Protein AF-A0A9D6YGN1-F1 (afdb_monomer_lite)

Foldseek 3Di:
DWADFQCVVVPPDPDTDQDDPPDDPVVVCRTGNPCNVVSNVCVQAPDPVVLLVVVVPPPDPADFPDKDKDWAAWDDWDDDPNDTDTDTFIKMWTADPVRDTPDIDTSDDDDDDDDPPCVPPD

Structure (mmCIF, N/CA/C/O backbone):
data_AF-A0A9D6YGN1-F1
#
_entry.id   AF-A0A9D6YGN1-F1
#
loop_
_atom_site.group_PDB
_atom_site.id
_atom_site.type_symbol
_atom_site.label_atom_id
_atom_site.label_alt_id
_atom_site.label_comp_id
_atom_site.label_asym_id
_atom_site.label_entity_id
_atom_site.label_seq_id
_atom_site.pdbx_PDB_ins_code
_atom_site.Cartn_x
_atom_site.Cartn_y
_atom_site.Cartn_z
_atom_site.occupancy
_atom_site.B_iso_or_equiv
_atom_site.auth_seq_id
_atom_site.auth_comp_id
_atom_site.auth_asym_id
_atom_site.auth_atom_id
_atom_site.pdbx_PDB_model_num
ATOM 1 N N . VAL A 1 1 ? -0.309 -0.979 -8.112 1.00 94.75 1 VAL A N 1
ATOM 2 C CA . VAL A 1 1 ? 0.878 -0.751 -7.251 1.00 94.75 1 VAL A CA 1
ATOM 3 C C . VAL A 1 1 ? 1.841 -1.929 -7.312 1.00 94.75 1 VAL A C 1
ATOM 5 O O . VAL A 1 1 ? 3.024 -1.704 -7.503 1.00 94.75 1 VAL A O 1
ATOM 8 N N . ALA A 1 2 ? 1.363 -3.171 -7.196 1.00 96.69 2 ALA A N 1
ATOM 9 C CA . ALA A 1 2 ? 2.206 -4.349 -7.368 1.00 96.69 2 ALA A CA 1
ATOM 10 C C . ALA A 1 2 ? 2.404 -4.694 -8.857 1.00 96.69 2 ALA A C 1
ATOM 12 O O . ALA A 1 2 ? 1.519 -4.419 -9.669 1.00 96.69 2 ALA A O 1
ATOM 13 N N . LEU A 1 3 ? 3.551 -5.283 -9.198 1.00 97.62 3 LEU A N 1
ATOM 14 C CA . LEU A 1 3 ? 3.942 -5.683 -10.553 1.00 97.62 3 LEU A CA 1
ATOM 15 C C . LEU A 1 3 ? 4.489 -7.124 -10.568 1.00 97.62 3 LEU A C 1
ATOM 17 O O . LEU A 1 3 ? 5.066 -7.560 -9.566 1.00 97.62 3 LEU A O 1
ATOM 21 N N . PRO A 1 4 ? 4.322 -7.857 -11.684 1.00 97.50 4 PRO A N 1
ATOM 22 C CA . PRO A 1 4 ? 4.897 -9.186 -11.858 1.00 97.50 4 PRO A CA 1
ATOM 23 C C . PRO A 1 4 ? 6.416 -9.114 -12.035 1.00 97.50 4 PRO A C 1
ATOM 25 O O . PRO A 1 4 ? 6.943 -8.144 -12.582 1.00 97.50 4 PRO A O 1
ATOM 28 N N . LEU A 1 5 ? 7.118 -10.166 -11.618 1.00 96.25 5 LEU A N 1
ATOM 29 C CA . LEU A 1 5 ? 8.556 -10.292 -11.842 1.00 96.25 5 LEU A CA 1
ATOM 30 C C . LEU A 1 5 ? 8.843 -10.873 -13.237 1.00 96.25 5 LEU A C 1
ATOM 32 O O . LEU A 1 5 ? 8.285 -11.902 -13.604 1.00 96.25 5 LEU A O 1
ATOM 36 N N . TYR A 1 6 ? 9.730 -10.219 -13.987 1.00 96.56 6 TYR A N 1
ATOM 37 C CA . TYR A 1 6 ? 10.171 -10.571 -15.341 1.00 96.56 6 TYR A CA 1
ATOM 38 C C . TYR A 1 6 ? 9.027 -10.895 -16.328 1.00 96.56 6 TYR A C 1
ATOM 40 O O . TYR A 1 6 ? 9.018 -11.974 -16.929 1.00 96.56 6 TYR A O 1
ATOM 48 N N . PRO A 1 7 ? 8.066 -9.971 -16.550 1.00 95.25 7 PRO A N 1
ATOM 49 C CA . PRO A 1 7 ? 6.929 -10.206 -17.448 1.00 95.25 7 PRO A CA 1
ATOM 50 C C . PRO A 1 7 ? 7.332 -10.556 -18.891 1.00 95.25 7 PRO A C 1
ATOM 52 O O . PRO A 1 7 ? 6.593 -11.255 -19.582 1.00 95.25 7 PRO A O 1
ATOM 55 N N . GLN A 1 8 ? 8.514 -10.128 -19.340 1.00 95.75 8 GLN A N 1
ATOM 56 C CA . GLN A 1 8 ? 9.065 -10.428 -20.665 1.00 95.75 8 GLN A CA 1
ATOM 57 C C . GLN A 1 8 ? 9.273 -11.925 -20.943 1.00 95.75 8 GLN A C 1
ATOM 59 O O . GLN A 1 8 ? 9.431 -12.303 -22.099 1.00 95.75 8 GLN A O 1
ATOM 64 N N . LEU A 1 9 ? 9.274 -12.777 -19.911 1.00 96.44 9 LEU A N 1
ATOM 65 C CA . LEU A 1 9 ? 9.402 -14.227 -20.075 1.00 96.44 9 LEU A CA 1
ATOM 66 C C . LEU A 1 9 ? 8.110 -14.897 -20.570 1.00 96.44 9 LEU A C 1
ATOM 68 O O . LEU A 1 9 ? 8.131 -16.083 -20.882 1.00 96.44 9 LEU A O 1
ATOM 72 N N . GLY A 1 10 ? 6.981 -14.179 -20.624 1.00 95.69 10 GLY A N 1
ATOM 73 C CA . GLY A 1 10 ? 5.723 -14.704 -21.169 1.00 95.69 10 GLY A CA 1
ATOM 74 C C . GLY A 1 10 ? 5.055 -15.798 -20.326 1.00 95.69 10 GLY A C 1
ATOM 75 O O . GLY A 1 10 ? 4.119 -16.438 -20.792 1.00 95.69 10 GLY A O 1
ATOM 76 N N . THR A 1 11 ? 5.499 -16.011 -19.084 1.00 95.81 11 THR A N 1
ATOM 77 C CA . THR A 1 11 ? 5.009 -17.079 -18.191 1.00 95.81 11 THR A CA 1
ATOM 78 C C . THR A 1 11 ? 3.743 -16.723 -17.411 1.00 95.81 11 THR A C 1
ATOM 80 O O . THR A 1 11 ? 3.226 -17.576 -16.696 1.00 95.81 11 THR A O 1
ATOM 83 N N . ALA A 1 12 ? 3.259 -15.479 -17.521 1.00 93.50 12 ALA A N 1
ATOM 84 C CA . ALA A 1 12 ? 2.113 -14.956 -16.770 1.00 93.50 12 ALA A CA 1
ATOM 85 C C . ALA A 1 12 ? 2.188 -15.282 -15.256 1.00 93.50 12 ALA A C 1
ATOM 87 O O . ALA A 1 12 ? 1.362 -16.033 -14.735 1.00 93.50 12 ALA A O 1
ATOM 88 N N . PRO A 1 13 ? 3.197 -14.759 -14.530 1.00 93.12 13 PRO A N 1
ATOM 89 C CA . PRO A 1 13 ? 3.414 -15.114 -13.131 1.00 93.12 13 PRO A CA 1
ATOM 90 C C . PRO A 1 13 ? 2.256 -14.656 -12.234 1.00 93.12 13 PRO A C 1
ATOM 92 O O . PRO A 1 13 ? 1.761 -13.539 -12.352 1.00 93.12 13 PRO A O 1
ATOM 95 N N . ASN A 1 14 ? 1.900 -15.500 -11.261 1.00 94.94 14 ASN A N 1
ATOM 96 C CA . ASN A 1 14 ? 0.841 -15.222 -10.280 1.00 94.94 14 ASN A CA 1
ATOM 97 C C . ASN A 1 14 ? 1.337 -14.453 -9.038 1.00 94.94 14 ASN A C 1
ATOM 99 O O . ASN A 1 14 ? 0.541 -14.066 -8.184 1.00 94.94 14 ASN A O 1
ATOM 103 N N . GLY A 1 15 ? 2.653 -14.264 -8.906 1.00 94.50 15 GLY A N 1
ATOM 104 C CA . GLY A 1 15 ? 3.278 -13.515 -7.817 1.00 94.50 15 GLY A CA 1
ATOM 105 C C . GLY A 1 15 ? 3.545 -12.065 -8.214 1.00 94.50 15 GLY A C 1
ATOM 106 O O . GLY A 1 15 ? 4.137 -11.805 -9.262 1.00 94.50 15 GLY A O 1
ATOM 107 N N . TYR A 1 16 ? 3.150 -11.130 -7.350 1.00 96.81 16 TYR A N 1
ATOM 108 C CA . TYR A 1 16 ? 3.306 -9.694 -7.572 1.00 96.81 16 TYR A CA 1
ATOM 109 C C . TYR A 1 16 ? 4.033 -9.040 -6.400 1.00 96.81 16 TYR A C 1
ATOM 111 O O . TYR A 1 16 ? 3.818 -9.393 -5.241 1.00 96.81 16 TYR A O 1
ATOM 119 N N . TYR A 1 17 ? 4.860 -8.044 -6.706 1.00 96.12 17 TYR A N 1
ATOM 120 C CA . TYR A 1 17 ? 5.671 -7.328 -5.726 1.00 96.12 17 TYR A CA 1
ATOM 121 C C . TYR A 1 17 ? 5.429 -5.829 -5.830 1.00 96.12 17 TYR A C 1
ATOM 123 O O . TYR A 1 17 ? 5.262 -5.296 -6.925 1.00 96.12 17 TYR A O 1
ATOM 131 N N . ILE A 1 18 ? 5.445 -5.134 -4.694 1.00 96.75 18 ILE A N 1
ATOM 132 C CA . ILE A 1 18 ? 5.525 -3.671 -4.674 1.00 96.75 18 ILE A CA 1
ATOM 133 C C . ILE A 1 18 ? 7.005 -3.295 -4.860 1.00 96.75 18 ILE A C 1
ATOM 135 O O . ILE A 1 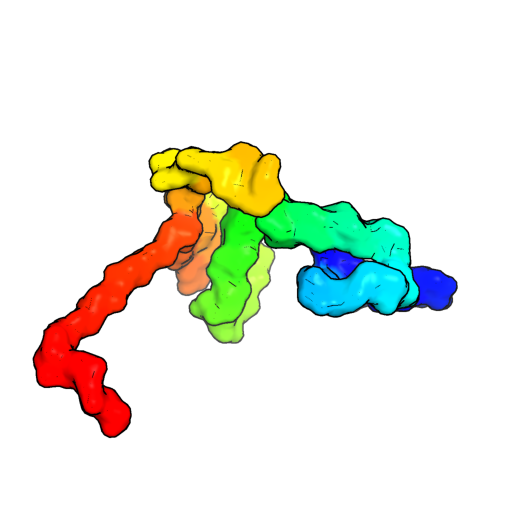18 ? 7.818 -3.672 -4.011 1.00 96.75 18 ILE A O 1
ATOM 139 N N . PRO A 1 19 ? 7.387 -2.587 -5.942 1.00 97.06 19 PRO A N 1
ATOM 140 C CA . PRO A 1 19 ? 8.788 -2.265 -6.192 1.00 97.06 19 PRO A CA 1
ATOM 141 C C . PRO A 1 19 ? 9.388 -1.379 -5.083 1.00 97.06 19 PRO A C 1
ATOM 143 O O . PRO A 1 19 ? 8.734 -0.441 -4.619 1.00 97.06 19 PRO A O 1
ATOM 146 N N . PRO A 1 20 ? 10.643 -1.614 -4.663 1.00 95.44 20 PRO A N 1
ATOM 147 C CA . PRO A 1 20 ? 11.294 -0.802 -3.640 1.00 95.44 20 PRO A CA 1
ATOM 148 C C . PRO A 1 20 ? 11.684 0.578 -4.187 1.00 95.44 20 PRO A C 1
ATOM 150 O O . PRO A 1 20 ? 12.499 0.702 -5.101 1.00 95.44 20 PRO A O 1
ATOM 153 N N . ARG A 1 21 ? 11.151 1.645 -3.583 1.00 94.19 21 ARG A N 1
ATOM 154 C CA . ARG A 1 21 ? 11.322 3.024 -4.083 1.00 94.19 21 ARG A CA 1
ATOM 155 C C . ARG A 1 21 ? 12.765 3.542 -4.115 1.00 94.19 21 ARG A C 1
ATOM 157 O O . ARG A 1 21 ? 13.041 4.454 -4.889 1.00 94.19 21 ARG A O 1
ATOM 164 N N . TRP A 1 22 ? 13.673 2.970 -3.326 1.00 94.56 22 TRP A N 1
ATOM 165 C CA . TRP A 1 22 ? 15.085 3.378 -3.193 1.00 94.56 22 TRP A CA 1
ATOM 166 C C . TRP A 1 22 ? 16.045 2.693 -4.175 1.00 94.56 22 TRP A C 1
ATOM 168 O O . TRP A 1 22 ? 17.220 3.040 -4.220 1.00 94.56 22 TRP A O 1
ATOM 178 N N . VAL A 1 23 ? 15.574 1.729 -4.966 1.00 97.00 23 VAL A N 1
ATOM 179 C CA . VAL A 1 23 ? 16.417 1.015 -5.936 1.00 97.00 23 VAL A CA 1
ATOM 180 C C . VAL A 1 23 ? 16.496 1.797 -7.261 1.00 97.00 23 VAL A C 1
ATOM 182 O O . VAL A 1 23 ? 15.493 2.405 -7.662 1.00 97.00 23 VAL A O 1
ATOM 185 N N . PRO A 1 24 ? 17.650 1.790 -7.969 1.00 97.50 24 PRO A N 1
ATOM 186 C CA . PRO A 1 24 ? 17.802 2.479 -9.249 1.00 97.50 24 PRO A CA 1
ATOM 187 C C . PRO A 1 24 ? 16.707 2.123 -10.262 1.00 97.50 24 PRO A C 1
ATOM 189 O O . PRO A 1 24 ? 16.413 0.950 -10.504 1.00 97.50 24 PRO A O 1
ATOM 192 N N . ARG A 1 25 ? 16.119 3.146 -10.897 1.00 96.94 25 ARG A N 1
ATOM 193 C CA . ARG A 1 25 ? 15.005 2.974 -11.849 1.00 96.94 25 ARG A CA 1
ATOM 194 C C . ARG A 1 25 ? 15.335 2.073 -13.045 1.00 96.94 25 ARG A C 1
ATOM 196 O O . ARG A 1 25 ? 14.481 1.250 -13.365 1.00 96.94 25 ARG A O 1
ATOM 203 N N . PRO A 1 26 ? 16.526 2.147 -13.677 1.00 97.75 26 PRO A N 1
ATOM 204 C CA . PRO A 1 26 ? 16.862 1.243 -14.780 1.00 97.75 26 PRO A CA 1
ATOM 205 C C . PRO A 1 26 ? 16.788 -0.234 -14.378 1.00 97.75 26 PRO A C 1
ATOM 207 O O . PRO A 1 26 ? 16.198 -1.038 -15.095 1.00 97.75 26 PRO A O 1
ATOM 210 N N . TYR A 1 27 ? 17.295 -0.568 -13.188 1.00 97.88 27 TYR A N 1
ATOM 211 C CA . TYR A 1 27 ? 17.261 -1.932 -12.667 1.00 97.88 27 TYR A CA 1
ATOM 212 C C . TYR A 1 27 ? 15.829 -2.401 -12.378 1.00 97.88 27 TYR A C 1
ATOM 214 O O . TYR A 1 27 ? 15.434 -3.495 -12.773 1.00 97.88 27 TYR A O 1
ATOM 222 N N . LEU A 1 28 ? 15.003 -1.550 -11.762 1.00 98.00 28 LEU A N 1
ATOM 223 C CA . LEU A 1 28 ? 13.600 -1.892 -11.526 1.00 98.00 28 LEU A CA 1
ATOM 224 C C . LEU A 1 28 ? 12.829 -2.111 -12.832 1.00 98.00 28 LEU A C 1
ATOM 226 O O . LEU A 1 28 ? 12.050 -3.057 -12.910 1.00 98.00 28 LEU A O 1
ATOM 230 N N . ARG A 1 29 ? 13.049 -1.286 -13.865 1.00 97.62 29 ARG A N 1
ATOM 231 C CA . ARG A 1 29 ? 12.397 -1.467 -15.175 1.00 97.62 29 ARG A CA 1
ATOM 232 C C . ARG A 1 29 ? 12.824 -2.764 -15.858 1.00 97.62 29 ARG A C 1
ATOM 234 O O . ARG A 1 29 ? 11.992 -3.407 -16.486 1.00 97.62 29 ARG A O 1
ATOM 241 N N . GLN A 1 30 ? 14.077 -3.187 -15.690 1.00 97.25 30 GLN A N 1
ATOM 242 C CA . GLN A 1 30 ? 14.533 -4.499 -16.156 1.00 97.25 30 GLN A CA 1
ATOM 243 C C . GLN A 1 30 ? 13.785 -5.650 -15.457 1.00 97.25 30 GLN A C 1
ATOM 245 O O . GLN A 1 30 ? 13.447 -6.647 -16.097 1.00 97.25 30 GLN A O 1
ATOM 250 N N . MET A 1 31 ? 13.524 -5.520 -14.152 1.00 97.69 31 MET A N 1
ATOM 251 C CA . MET A 1 31 ? 12.851 -6.553 -13.357 1.00 97.69 31 MET A CA 1
ATOM 252 C C . MET A 1 31 ? 11.334 -6.596 -13.550 1.00 97.69 31 MET A C 1
ATOM 254 O O . MET A 1 31 ? 10.769 -7.677 -13.647 1.00 97.69 31 MET A O 1
ATOM 258 N N . PHE A 1 32 ? 10.668 -5.443 -13.566 1.00 97.88 32 PHE A N 1
ATOM 259 C CA . PHE A 1 32 ? 9.205 -5.341 -13.477 1.00 97.88 32 PHE A CA 1
ATOM 260 C C . PHE A 1 32 ? 8.564 -4.720 -14.727 1.00 97.88 32 PHE A C 1
ATOM 262 O O . PHE A 1 32 ? 7.343 -4.586 -14.805 1.00 97.88 32 PHE A O 1
ATOM 269 N N . GLY A 1 33 ? 9.374 -4.332 -15.713 1.00 96.31 33 GLY A N 1
ATOM 270 C CA . GLY A 1 33 ? 8.916 -3.719 -16.953 1.00 96.31 33 GLY A CA 1
ATOM 271 C C . GLY A 1 33 ? 8.645 -2.210 -16.849 1.00 96.31 33 GLY A C 1
ATOM 272 O O . GLY A 1 33 ? 8.982 -1.555 -15.858 1.00 96.31 33 GLY A O 1
ATOM 273 N N . PRO A 1 34 ? 8.028 -1.621 -17.888 1.00 96.25 34 PRO A N 1
ATOM 274 C CA . PRO A 1 34 ? 7.844 -0.171 -17.997 1.00 96.25 34 PRO A CA 1
ATOM 275 C C . PRO A 1 34 ? 6.859 0.420 -16.973 1.00 96.25 34 PRO A C 1
ATOM 277 O O . PRO A 1 34 ? 6.891 1.619 -16.722 1.00 96.25 34 PRO A O 1
ATOM 280 N N . GLY A 1 35 ? 6.015 -0.400 -16.332 1.00 96.62 35 GLY A N 1
ATOM 281 C CA . GLY A 1 35 ? 5.020 0.056 -15.349 1.00 96.62 35 GLY A CA 1
ATOM 282 C C . GLY A 1 35 ? 5.587 0.523 -13.999 1.00 96.62 35 GLY A C 1
ATOM 283 O O . GLY A 1 35 ? 4.828 0.976 -13.143 1.00 96.62 35 GLY A O 1
ATOM 284 N N . VAL A 1 36 ? 6.902 0.414 -13.782 1.00 97.88 36 VAL A N 1
ATOM 285 C CA . VAL A 1 36 ? 7.572 0.727 -12.506 1.00 97.88 36 VAL A CA 1
ATOM 286 C C . VAL A 1 36 ? 7.324 2.148 -12.032 1.00 97.88 36 VAL A C 1
ATOM 288 O O . VAL A 1 36 ? 7.016 2.344 -10.860 1.00 97.88 36 VAL A O 1
ATOM 291 N N . ASP A 1 37 ? 7.462 3.138 -12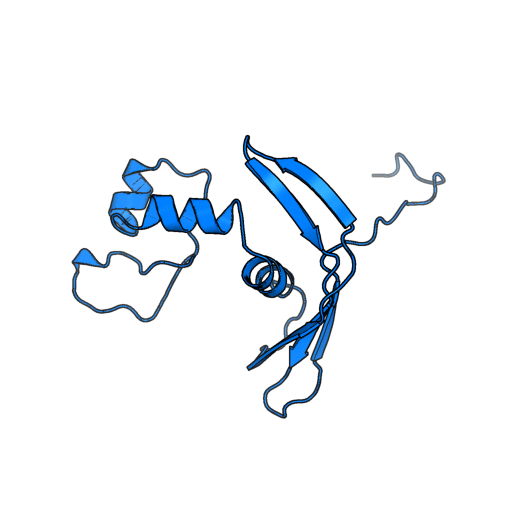.912 1.00 96.19 37 ASP A N 1
ATOM 292 C CA . ASP A 1 37 ? 7.354 4.540 -12.505 1.00 96.19 37 ASP A CA 1
ATOM 293 C C . ASP A 1 37 ? 5.942 4.850 -11.992 1.00 96.19 37 ASP A C 1
ATOM 295 O O . ASP A 1 37 ? 5.787 5.426 -10.917 1.00 96.19 37 ASP A O 1
ATOM 299 N N . GLN A 1 38 ? 4.915 4.343 -12.683 1.00 96.88 38 GLN A N 1
ATOM 300 C CA . GLN A 1 38 ? 3.522 4.463 -12.253 1.00 96.88 38 GLN A CA 1
ATOM 301 C C . GLN A 1 38 ? 3.246 3.691 -10.952 1.00 96.88 38 GLN A C 1
ATOM 303 O O . GLN A 1 38 ? 2.517 4.162 -10.077 1.00 96.88 38 GLN A O 1
ATOM 308 N N . ALA A 1 39 ? 3.806 2.487 -10.809 1.00 97.69 39 ALA A N 1
ATOM 309 C CA . ALA A 1 39 ? 3.654 1.684 -9.599 1.00 97.69 39 ALA A CA 1
ATOM 310 C C . ALA A 1 39 ? 4.224 2.400 -8.368 1.00 97.69 39 ALA A C 1
ATOM 312 O O . ALA A 1 39 ? 3.572 2.441 -7.324 1.00 97.69 39 ALA A O 1
ATOM 313 N N . LEU A 1 40 ? 5.406 2.994 -8.515 1.00 96.31 40 LEU A N 1
ATOM 314 C CA . LEU A 1 40 ? 6.072 3.756 -7.468 1.00 96.31 40 LEU A CA 1
ATOM 315 C C . LEU A 1 40 ? 5.349 5.059 -7.156 1.00 96.31 40 LEU A C 1
ATOM 317 O O . LEU A 1 40 ? 5.169 5.373 -5.987 1.00 96.31 40 LEU A O 1
ATOM 321 N N . GLU A 1 41 ? 4.872 5.773 -8.172 1.00 94.25 41 GLU A N 1
ATOM 322 C CA . GLU A 1 41 ? 4.075 6.982 -7.985 1.00 94.25 41 GLU A CA 1
ATOM 323 C C . GLU A 1 41 ? 2.829 6.713 -7.130 1.00 94.25 41 GLU A C 1
ATOM 325 O O . GLU A 1 41 ? 2.578 7.442 -6.167 1.00 94.25 41 GLU A O 1
ATOM 330 N N . ARG A 1 42 ? 2.085 5.641 -7.444 1.00 95.12 42 ARG A N 1
ATOM 331 C CA . ARG A 1 42 ? 0.902 5.219 -6.677 1.00 95.12 42 ARG A CA 1
ATOM 332 C C . ARG A 1 42 ? 1.252 4.737 -5.274 1.00 95.12 42 ARG A C 1
ATOM 334 O O . ARG A 1 42 ? 0.474 4.946 -4.357 1.00 95.12 42 ARG A O 1
ATOM 341 N N . TYR A 1 43 ? 2.397 4.079 -5.097 1.00 94.44 43 TYR A N 1
ATOM 342 C CA . TYR A 1 43 ? 2.858 3.680 -3.766 1.00 94.44 43 TYR A CA 1
ATOM 343 C C . TYR A 1 43 ? 3.253 4.890 -2.911 1.00 94.44 43 TYR A C 1
ATOM 345 O O . TYR A 1 43 ? 3.003 4.925 -1.710 1.00 94.44 43 TYR A O 1
ATOM 353 N N . GLU A 1 44 ? 3.888 5.888 -3.524 1.00 92.25 44 GLU A N 1
ATOM 354 C CA . GLU A 1 44 ? 4.355 7.090 -2.843 1.00 92.25 44 GLU A CA 1
ATOM 355 C C . GLU A 1 44 ? 3.233 8.083 -2.542 1.00 92.25 44 GLU A C 1
ATOM 357 O O . GLU A 1 44 ? 3.347 8.830 -1.571 1.00 92.25 44 GLU A O 1
ATOM 362 N N . ASN A 1 45 ? 2.181 8.086 -3.359 1.00 92.50 45 ASN A N 1
ATOM 363 C CA . ASN A 1 45 ? 1.016 8.953 -3.235 1.00 92.50 45 ASN A CA 1
ATOM 364 C C . ASN A 1 45 ? -0.251 8.101 -3.393 1.00 92.50 45 ASN A C 1
ATOM 366 O O . ASN A 1 45 ? -0.913 8.177 -4.433 1.00 92.50 45 ASN A O 1
ATOM 370 N N . PRO A 1 46 ? -0.550 7.233 -2.413 1.00 94.12 46 PRO A N 1
ATOM 371 C CA . PRO A 1 46 ? -1.715 6.375 -2.498 1.00 94.12 46 PRO A CA 1
ATOM 372 C C . PRO A 1 46 ? -2.993 7.209 -2.453 1.00 94.12 46 PRO A C 1
ATOM 374 O O . PRO A 1 46 ? -3.070 8.217 -1.747 1.00 94.12 46 PRO A O 1
ATOM 377 N N . ASP A 1 47 ? -4.004 6.767 -3.197 1.00 93.88 47 ASP A N 1
ATOM 378 C CA . ASP A 1 47 ? -5.361 7.250 -2.984 1.00 93.88 47 ASP A CA 1
ATOM 379 C C . ASP A 1 47 ? -5.902 6.758 -1.629 1.00 93.88 47 ASP A C 1
ATOM 381 O O . ASP A 1 47 ? -5.251 6.010 -0.890 1.00 93.88 47 ASP A O 1
ATOM 385 N N . ARG A 1 48 ? -7.106 7.218 -1.289 1.00 94.12 48 ARG A N 1
ATOM 386 C CA . ARG A 1 48 ? -7.742 6.954 0.003 1.00 94.12 48 ARG A CA 1
ATOM 387 C C . ARG A 1 48 ? -7.887 5.454 0.287 1.00 94.12 48 ARG A C 1
ATOM 389 O O . ARG A 1 48 ? -7.585 5.007 1.391 1.00 94.12 48 ARG A O 1
ATOM 396 N N . GLU A 1 49 ? -8.290 4.671 -0.713 1.00 94.75 49 GLU A N 1
ATOM 397 C CA . GLU A 1 49 ? -8.483 3.228 -0.553 1.00 94.75 49 GLU A CA 1
ATOM 398 C C . GLU A 1 49 ? -7.149 2.479 -0.472 1.00 94.75 49 GLU A C 1
ATOM 400 O O . GLU A 1 49 ? -6.961 1.649 0.419 1.00 94.75 49 GLU A O 1
ATOM 405 N N . LEU A 1 50 ? -6.187 2.788 -1.347 1.00 95.75 50 LEU A N 1
ATOM 406 C CA . LEU A 1 50 ? -4.870 2.160 -1.308 1.00 95.75 50 LEU A CA 1
ATOM 407 C C . LEU A 1 50 ? -4.176 2.437 0.029 1.00 95.75 5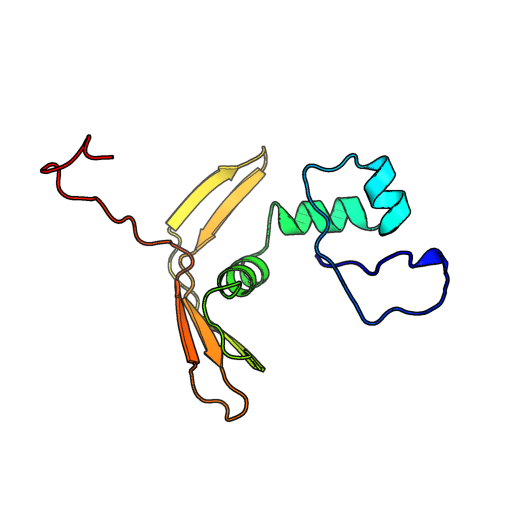0 LEU A C 1
ATOM 409 O O . LEU A 1 50 ? -3.591 1.523 0.611 1.00 95.75 50 LEU A O 1
ATOM 413 N N . LEU A 1 51 ? -4.266 3.667 0.542 1.00 94.94 51 LEU A N 1
ATOM 414 C CA . LEU A 1 51 ? -3.717 4.013 1.848 1.00 94.94 51 LEU A CA 1
ATOM 415 C C . LEU A 1 51 ? -4.360 3.179 2.960 1.00 94.94 51 LEU A C 1
ATOM 417 O O . LEU A 1 51 ? -3.640 2.663 3.812 1.00 94.94 51 LEU A O 1
ATOM 421 N N . ALA A 1 52 ? -5.683 3.008 2.927 1.00 93.94 52 ALA A N 1
ATOM 422 C CA . ALA A 1 52 ? -6.414 2.174 3.872 1.00 93.94 52 ALA A CA 1
ATOM 423 C C . ALA A 1 52 ? -5.963 0.702 3.821 1.00 93.94 52 ALA A C 1
ATOM 425 O O . ALA A 1 52 ? -5.661 0.108 4.856 1.00 93.94 52 ALA A O 1
ATOM 426 N N . VAL A 1 53 ? -5.833 0.111 2.629 1.00 94.19 53 VAL A N 1
ATOM 427 C CA . VAL A 1 53 ? -5.360 -1.278 2.480 1.00 94.19 53 VAL A CA 1
ATOM 428 C C . VAL A 1 53 ? -3.936 -1.445 3.018 1.00 94.19 53 VAL A C 1
ATOM 430 O O . VAL A 1 53 ? -3.643 -2.442 3.681 1.00 94.19 53 VAL A O 1
ATOM 433 N N . LEU A 1 54 ? -3.054 -0.464 2.796 1.00 95.00 54 LEU A N 1
ATOM 434 C CA . LEU A 1 54 ? -1.688 -0.490 3.328 1.00 95.00 54 LEU A CA 1
ATOM 435 C C . LEU A 1 54 ? -1.654 -0.511 4.866 1.00 95.00 54 LEU A C 1
ATOM 437 O O . LEU A 1 54 ? -0.756 -1.137 5.426 1.00 95.00 54 LEU A O 1
ATOM 441 N N . GLN A 1 55 ? -2.647 0.070 5.555 1.00 94.88 55 GLN A N 1
ATOM 442 C CA . GLN A 1 55 ? -2.739 0.007 7.024 1.00 94.88 55 GLN A CA 1
ATOM 443 C C . GLN A 1 55 ? -2.938 -1.414 7.562 1.00 94.88 55 GLN A C 1
ATOM 445 O O . GLN A 1 55 ? -2.673 -1.662 8.736 1.00 94.88 55 GLN A O 1
ATOM 450 N N . LEU A 1 56 ? -3.395 -2.362 6.735 1.00 95.25 56 LEU A N 1
ATOM 451 C CA . LEU A 1 56 ? -3.593 -3.756 7.143 1.00 95.25 56 LEU A CA 1
ATOM 452 C C . LEU A 1 56 ? -2.275 -4.535 7.232 1.00 95.25 56 LEU A C 1
ATOM 454 O O . LEU A 1 56 ? -2.214 -5.586 7.880 1.00 95.25 56 LEU A O 1
ATOM 458 N N . PHE A 1 57 ? -1.215 -4.050 6.580 1.00 92.81 57 PHE A N 1
ATOM 459 C CA . PHE A 1 57 ? 0.050 -4.767 6.490 1.00 92.81 57 PHE A CA 1
ATOM 460 C C . PHE A 1 57 ? 0.661 -4.949 7.882 1.00 92.81 57 PHE A C 1
ATOM 462 O O . PHE A 1 57 ? 0.820 -4.002 8.645 1.00 92.81 57 PHE A O 1
ATOM 469 N N . ARG A 1 58 ? 1.020 -6.197 8.211 1.00 90.38 58 ARG A N 1
ATOM 470 C CA . ARG A 1 58 ? 1.622 -6.600 9.498 1.00 90.38 58 ARG A CA 1
ATOM 471 C C . ARG A 1 58 ? 0.808 -6.265 10.763 1.00 90.38 58 ARG A C 1
ATOM 473 O O . ARG A 1 58 ? 1.341 -6.417 11.857 1.00 90.38 58 ARG A O 1
ATOM 480 N N . LYS A 1 59 ? -0.474 -5.892 10.663 1.00 92.62 5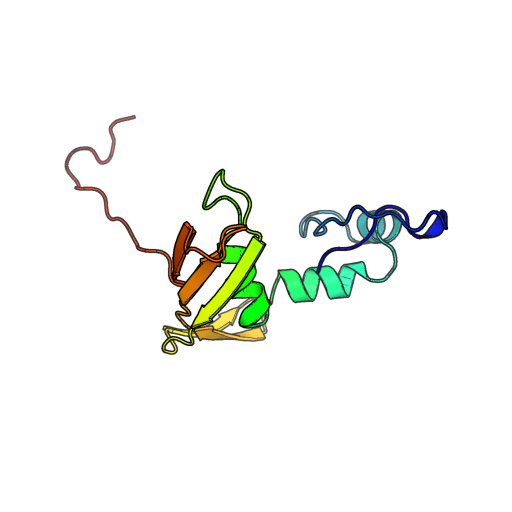9 LYS A N 1
ATOM 481 C CA . LYS A 1 59 ? -1.328 -5.665 11.848 1.00 92.62 59 LYS A CA 1
ATOM 482 C C . LYS A 1 59 ? -1.758 -6.950 12.556 1.00 92.62 59 LYS A C 1
ATOM 484 O O . LYS A 1 59 ? -2.033 -6.923 13.750 1.00 92.62 59 LYS A O 1
ATOM 489 N N . SER A 1 60 ? -1.832 -8.069 11.839 1.00 93.88 60 SER A N 1
ATOM 490 C CA . SER A 1 60 ? -2.239 -9.365 12.386 1.00 93.88 60 SER A CA 1
ATOM 491 C C . SER A 1 60 ? -1.442 -10.503 11.752 1.00 93.88 60 SER A C 1
ATOM 493 O O . SER A 1 60 ? -0.951 -10.382 10.631 1.00 93.88 60 SER A O 1
ATOM 495 N N . ASN A 1 61 ? -1.336 -11.622 12.467 1.00 94.94 61 ASN A N 1
ATOM 496 C CA . ASN A 1 61 ? -0.828 -12.898 11.960 1.00 94.94 61 ASN A CA 1
ATOM 497 C C . ASN A 1 61 ? -1.931 -13.771 11.324 1.00 94.94 61 ASN A C 1
ATOM 499 O O . ASN A 1 61 ? -1.644 -14.862 10.835 1.00 94.94 61 ASN A O 1
ATOM 503 N N . ARG A 1 62 ? -3.193 -13.320 11.346 1.00 95.44 62 ARG A N 1
ATOM 504 C CA . ARG A 1 62 ? -4.332 -14.007 10.722 1.00 95.44 62 ARG A CA 1
ATOM 505 C C . ARG A 1 62 ? -4.480 -13.574 9.263 1.00 95.44 62 ARG A C 1
ATOM 507 O O . ARG A 1 62 ? -4.220 -12.424 8.920 1.00 95.44 62 ARG A O 1
ATOM 514 N N . ILE A 1 63 ? -4.951 -14.489 8.416 1.00 95.31 63 ILE A N 1
ATOM 515 C CA . ILE A 1 63 ? -5.253 -14.188 7.011 1.00 95.31 63 ILE A CA 1
ATOM 516 C C . ILE A 1 63 ? -6.495 -13.292 6.940 1.00 95.31 63 ILE A C 1
ATOM 518 O O . ILE A 1 63 ? -7.555 -13.656 7.454 1.00 95.31 63 ILE A O 1
ATOM 522 N N . VAL A 1 64 ? -6.358 -12.147 6.272 1.00 96.81 64 VAL A N 1
ATOM 523 C CA . VAL A 1 64 ? -7.457 -11.231 5.944 1.00 96.81 64 VAL A CA 1
ATOM 524 C C . VAL A 1 64 ? -8.085 -11.674 4.620 1.00 96.81 64 VAL A C 1
ATOM 526 O O . VAL A 1 64 ? -7.386 -11.776 3.616 1.00 96.81 64 VAL A O 1
ATOM 529 N N . PHE A 1 65 ? -9.390 -11.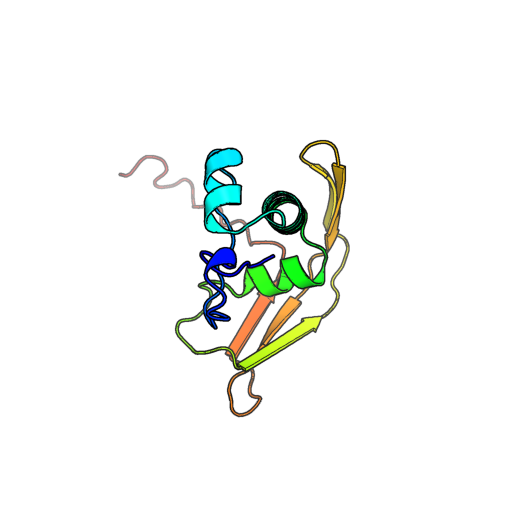951 4.618 1.00 97.19 65 PHE A N 1
ATOM 530 C CA . PHE A 1 65 ? -10.150 -12.380 3.432 1.00 97.19 65 PHE A CA 1
ATOM 531 C C . PHE A 1 65 ? -10.928 -11.238 2.773 1.00 97.19 65 PHE A C 1
ATOM 533 O O . PHE A 1 65 ? -11.338 -11.356 1.623 1.00 97.19 65 PHE A O 1
ATOM 540 N N . GLY A 1 66 ? -11.121 -10.130 3.486 1.00 96.81 66 GLY A N 1
ATOM 541 C CA . GLY A 1 66 ? -11.770 -8.936 2.966 1.00 96.81 66 GLY A CA 1
ATOM 542 C C . GLY A 1 66 ? -11.532 -7.741 3.876 1.00 96.81 66 GLY A C 1
ATOM 543 O O . GLY A 1 66 ? -11.079 -7.893 5.013 1.00 96.81 66 GLY A O 1
ATOM 544 N N . TYR A 1 67 ? -11.846 -6.552 3.379 1.00 97.81 67 TYR A N 1
ATOM 545 C CA . TYR A 1 67 ? -11.764 -5.321 4.150 1.00 97.81 67 TYR A CA 1
ATOM 546 C C . TYR A 1 67 ? -12.941 -4.399 3.833 1.00 97.81 67 TYR A C 1
ATOM 548 O O . TYR A 1 67 ? -13.580 -4.519 2.789 1.00 97.81 67 TYR A O 1
ATOM 556 N N . LYS A 1 68 ? -13.219 -3.470 4.744 1.00 98.06 68 LYS A N 1
ATOM 557 C CA . LYS A 1 68 ? -14.132 -2.347 4.531 1.00 98.06 68 LYS A CA 1
ATOM 558 C C . LYS A 1 68 ? -13.461 -1.068 4.995 1.00 98.06 68 LYS A C 1
ATOM 560 O O . LYS A 1 68 ? -12.870 -1.042 6.074 1.00 98.06 68 LYS A O 1
ATOM 565 N N . VAL A 1 69 ? -13.600 -0.015 4.200 1.00 97.88 69 VAL A N 1
ATOM 566 C CA . VAL A 1 69 ? -13.200 1.339 4.579 1.00 97.88 69 VAL A CA 1
ATOM 567 C C . VAL A 1 69 ? -14.439 2.087 5.062 1.00 97.88 69 VAL A C 1
ATOM 569 O O . VAL A 1 69 ? -15.475 2.088 4.399 1.00 97.88 69 VAL A O 1
ATOM 572 N N . VAL A 1 70 ? -14.348 2.680 6.247 1.00 97.81 70 VAL A N 1
ATOM 573 C CA . VAL A 1 70 ? -15.333 3.613 6.791 1.00 97.81 70 VAL A CA 1
ATOM 574 C C . VAL A 1 70 ? -14.698 4.992 6.770 1.00 97.81 70 VAL A C 1
ATOM 576 O O . VAL A 1 70 ? -13.649 5.206 7.380 1.00 97.81 70 VAL A O 1
ATOM 579 N N . GLU A 1 71 ? -15.336 5.905 6.046 1.00 96.69 71 GLU A N 1
ATOM 580 C CA . GLU A 1 71 ? -14.845 7.264 5.862 1.00 96.69 71 GLU A CA 1
ATOM 581 C C . GLU A 1 71 ? -14.771 8.027 7.189 1.00 96.69 71 GLU A C 1
ATOM 583 O O . GLU A 1 71 ? -15.750 8.108 7.931 1.00 96.69 71 GLU A O 1
ATOM 588 N N . GLY A 1 72 ? -13.599 8.589 7.472 1.00 95.94 72 GLY A N 1
ATOM 589 C CA . GLY A 1 72 ? -13.339 9.443 8.622 1.00 95.94 72 GLY A CA 1
ATOM 590 C C . GLY A 1 72 ? -13.146 10.918 8.253 1.00 95.94 72 GLY A C 1
ATOM 591 O O . GLY A 1 72 ? -13.182 11.296 7.076 1.00 95.94 72 GLY A O 1
ATOM 592 N N . PRO A 1 73 ? -12.933 11.780 9.261 1.00 96.56 73 PRO A N 1
ATOM 593 C CA . PRO A 1 73 ? -12.730 13.210 9.056 1.00 96.56 73 PRO A CA 1
ATOM 594 C C . PRO A 1 73 ? -11.375 13.511 8.398 1.00 96.56 73 PRO A C 1
ATOM 596 O O . PRO A 1 73 ? -10.420 12.741 8.513 1.00 96.56 73 PRO A O 1
ATOM 599 N N . LYS A 1 74 ? -11.269 14.676 7.747 1.00 95.81 74 LYS A N 1
ATOM 600 C CA . LYS A 1 74 ? -9.987 15.222 7.274 1.00 95.81 74 LYS A CA 1
ATOM 601 C C . LYS A 1 74 ? -9.090 15.524 8.479 1.00 95.81 74 LYS A C 1
ATOM 603 O O . LYS A 1 74 ? -9.511 16.255 9.370 1.00 95.81 74 LYS A O 1
ATOM 608 N N . VAL A 1 75 ? -7.858 15.024 8.470 1.00 94.31 75 VAL A N 1
ATOM 609 C CA . VAL A 1 75 ? -6.871 15.250 9.546 1.00 94.31 75 VAL A CA 1
ATOM 610 C C . VAL A 1 75 ? -5.644 16.029 9.102 1.00 94.31 75 VAL A C 1
ATOM 612 O O . VAL A 1 75 ? -4.993 16.664 9.923 1.00 94.31 75 VAL A O 1
ATOM 615 N N . TYR A 1 76 ? -5.339 16.041 7.805 1.00 91.50 76 TYR A N 1
ATOM 616 C CA . TYR A 1 76 ? -4.212 16.808 7.289 1.00 91.50 76 TYR A CA 1
ATOM 617 C C . TYR A 1 76 ? -4.478 17.312 5.873 1.00 91.50 76 TYR A C 1
ATOM 619 O O . TYR A 1 76 ? -5.096 16.633 5.054 1.00 91.50 76 TYR A O 1
ATOM 627 N N . GLU A 1 77 ? -3.980 18.507 5.576 1.00 94.38 77 GLU A N 1
ATOM 628 C CA . GLU A 1 77 ? -3.904 19.058 4.230 1.00 94.38 77 GLU A CA 1
ATOM 629 C C . GLU A 1 77 ? -2.588 19.824 4.097 1.00 94.38 77 GLU A C 1
ATOM 631 O O . GLU A 1 77 ? -2.261 20.660 4.939 1.00 94.38 77 GLU A O 1
ATOM 636 N N . GLY A 1 78 ? -1.818 19.536 3.051 1.00 92.81 78 GLY A N 1
ATOM 637 C CA . GLY A 1 78 ? -0.519 20.170 2.861 1.00 92.81 78 GLY A CA 1
ATOM 638 C C . GLY A 1 78 ? 0.205 19.676 1.621 1.00 92.81 78 GLY A C 1
ATOM 639 O O . GLY A 1 78 ? -0.395 19.055 0.745 1.00 92.81 78 GLY A O 1
ATOM 640 N N . THR A 1 79 ? 1.504 19.958 1.548 1.00 92.88 79 THR A N 1
ATOM 641 C CA . THR A 1 79 ? 2.358 19.536 0.434 1.00 92.88 79 THR A CA 1
ATOM 642 C C . THR A 1 79 ? 3.338 18.469 0.907 1.00 92.88 79 THR A C 1
ATOM 644 O O . THR A 1 79 ? 4.167 18.728 1.775 1.00 92.88 79 THR A O 1
ATOM 647 N N . LEU A 1 80 ? 3.289 17.287 0.295 1.00 86.94 80 LEU A N 1
ATOM 648 C CA . LEU A 1 80 ? 4.239 16.199 0.514 1.00 86.94 80 LEU A CA 1
ATOM 649 C C . LEU A 1 80 ? 4.882 15.834 -0.825 1.00 86.94 80 LEU A C 1
ATOM 651 O O . LEU A 1 80 ? 4.184 15.618 -1.812 1.00 86.94 80 LEU A O 1
ATOM 655 N N . ARG A 1 81 ? 6.221 15.786 -0.879 1.00 85.56 81 ARG A N 1
ATOM 656 C CA . ARG A 1 81 ? 6.983 15.441 -2.102 1.00 85.56 81 ARG A CA 1
ATOM 657 C C . ARG A 1 81 ? 6.590 16.291 -3.325 1.00 85.56 81 ARG A C 1
ATOM 659 O O . ARG A 1 81 ? 6.489 15.790 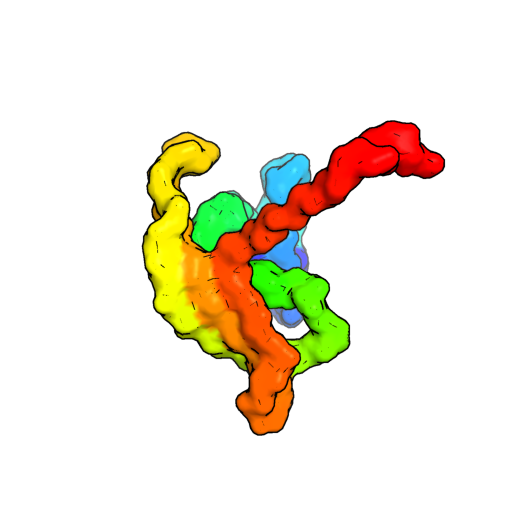-4.440 1.00 85.56 81 ARG A O 1
ATOM 666 N N . GLY A 1 82 ? 6.335 17.582 -3.104 1.00 88.19 82 GLY A N 1
ATOM 667 C CA . GLY A 1 82 ? 5.946 18.525 -4.159 1.00 88.19 82 GLY A CA 1
ATOM 668 C C . GLY A 1 82 ? 4.498 18.393 -4.651 1.00 88.19 82 GLY A C 1
ATOM 669 O O . GLY A 1 82 ? 4.123 19.086 -5.590 1.00 88.19 82 GLY A O 1
ATOM 670 N N . ARG A 1 83 ? 3.671 17.542 -4.028 1.00 86.88 83 ARG A N 1
ATOM 671 C CA . ARG A 1 83 ? 2.251 17.370 -4.364 1.00 86.88 83 ARG A CA 1
ATOM 672 C C . ARG A 1 83 ? 1.364 17.812 -3.215 1.00 86.88 83 ARG A C 1
ATOM 674 O O . ARG A 1 83 ? 1.686 17.554 -2.057 1.00 86.88 83 ARG A O 1
ATOM 681 N N . ARG A 1 84 ? 0.230 18.438 -3.534 1.00 91.50 84 ARG A N 1
ATOM 682 C CA . ARG A 1 84 ? -0.820 18.677 -2.538 1.00 91.50 84 ARG A CA 1
ATOM 683 C C . ARG A 1 84 ? -1.460 17.341 -2.180 1.00 91.50 84 ARG A C 1
ATOM 685 O O . ARG A 1 84 ? -1.861 16.598 -3.072 1.00 91.50 84 ARG A O 1
ATOM 692 N N . ILE A 1 85 ? -1.539 17.055 -0.889 1.00 91.50 85 ILE A N 1
ATOM 693 C CA . ILE A 1 85 ? -2.173 15.857 -0.352 1.00 91.50 85 ILE A CA 1
ATOM 694 C C . ILE A 1 85 ? -3.208 16.242 0.700 1.00 91.50 85 ILE A C 1
ATOM 696 O O . ILE A 1 85 ? -3.060 17.235 1.419 1.00 91.50 85 ILE A O 1
ATOM 700 N N . THR A 1 86 ? -4.242 15.417 0.804 1.00 93.00 86 THR A N 1
ATOM 701 C CA . THR A 1 86 ? -5.257 15.498 1.849 1.00 93.00 86 THR A CA 1
ATOM 702 C C . THR A 1 86 ? -5.373 14.131 2.499 1.00 93.00 86 THR A C 1
ATOM 704 O O . THR A 1 86 ? -5.543 13.132 1.803 1.00 93.00 86 THR A O 1
ATOM 707 N N . LEU A 1 87 ? -5.256 14.087 3.822 1.00 93.31 87 LEU A N 1
ATOM 708 C CA . LEU A 1 87 ? -5.329 12.865 4.610 1.00 93.31 87 LEU A CA 1
ATOM 709 C C . LEU A 1 87 ? -6.646 12.826 5.379 1.00 93.31 87 LEU A C 1
ATOM 711 O O . LEU A 1 87 ? -7.031 13.813 6.014 1.00 93.31 87 LEU A O 1
ATOM 715 N N . TYR A 1 88 ? -7.286 11.665 5.360 1.00 95.19 88 TYR A N 1
ATOM 716 C CA . TYR A 1 88 ? -8.496 11.373 6.116 1.00 95.19 88 TYR A CA 1
ATOM 717 C C . TYR A 1 88 ? -8.190 10.289 7.139 1.00 95.19 88 TYR A C 1
ATOM 719 O O . TYR A 1 88 ? -7.449 9.349 6.847 1.00 95.19 88 TYR A O 1
ATOM 727 N N . ASN A 1 89 ? -8.755 10.417 8.335 1.00 95.88 89 ASN A N 1
ATOM 728 C CA . ASN A 1 89 ? -8.592 9.424 9.385 1.00 95.88 89 ASN A CA 1
ATOM 729 C C . ASN A 1 89 ? -9.606 8.287 9.232 1.00 95.88 89 ASN A C 1
ATOM 731 O O . ASN A 1 89 ? -10.478 8.080 10.076 1.00 95.88 89 ASN A O 1
ATOM 735 N N . ASP A 1 90 ? -9.524 7.590 8.102 1.00 97.06 90 ASP A N 1
ATOM 736 C CA . ASP A 1 90 ? -10.431 6.493 7.789 1.00 97.06 90 ASP A CA 1
ATOM 737 C C . ASP A 1 90 ? -10.214 5.312 8.722 1.00 97.06 90 ASP A C 1
ATOM 739 O O . ASP A 1 90 ? -9.098 5.030 9.163 1.00 97.06 90 ASP A O 1
ATOM 743 N N . THR A 1 91 ? -11.297 4.589 8.992 1.00 97.25 91 THR A N 1
ATOM 744 C CA . THR A 1 91 ? -11.239 3.328 9.727 1.00 97.25 91 THR A CA 1
ATOM 745 C C . THR A 1 91 ? -11.293 2.168 8.749 1.00 97.25 91 THR A C 1
ATOM 747 O O . THR A 1 91 ? -12.234 2.034 7.969 1.00 97.25 91 THR A O 1
ATOM 750 N N . VAL A 1 92 ? -10.299 1.293 8.823 1.00 97.50 92 VAL A N 1
ATOM 751 C CA . VAL A 1 92 ? -10.195 0.087 8.005 1.00 97.50 92 VAL A CA 1
ATOM 752 C C . VAL A 1 92 ? -10.530 -1.111 8.873 1.00 97.50 92 VAL A C 1
ATOM 754 O O . VAL A 1 92 ? -9.898 -1.327 9.906 1.00 97.50 92 VAL A O 1
ATOM 757 N N . ILE A 1 93 ? -11.530 -1.883 8.461 1.00 98.06 93 ILE A N 1
ATOM 758 C CA . ILE A 1 93 ? -12.006 -3.075 9.163 1.00 98.06 93 ILE A CA 1
ATOM 759 C C . ILE A 1 93 ? -11.591 -4.296 8.347 1.00 98.06 93 ILE A C 1
ATOM 761 O O . ILE A 1 93 ? -11.919 -4.378 7.165 1.00 98.06 93 ILE A O 1
ATOM 765 N N . ALA A 1 94 ? -10.875 -5.233 8.964 1.00 98.19 94 ALA A N 1
ATOM 766 C CA . ALA A 1 94 ? -10.430 -6.472 8.336 1.00 98.19 94 ALA A CA 1
ATOM 767 C C . ALA A 1 94 ? -11.356 -7.636 8.703 1.00 98.19 94 ALA A C 1
ATOM 769 O O . ALA A 1 94 ? -11.709 -7.804 9.871 1.00 98.19 94 ALA A O 1
ATOM 770 N N . TYR A 1 95 ? -11.687 -8.483 7.728 1.00 98.31 95 TYR A N 1
ATOM 771 C CA . TYR A 1 95 ? -12.581 -9.628 7.901 1.00 98.31 95 TYR A CA 1
ATOM 772 C C . TYR A 1 95 ? -11.879 -10.964 7.659 1.00 98.31 95 TYR A C 1
ATOM 774 O O . TYR A 1 95 ? -11.006 -11.095 6.796 1.00 98.31 95 TYR A O 1
ATOM 782 N N . GLY A 1 96 ? -12.279 -11.967 8.437 1.00 97.81 96 GLY A N 1
ATOM 783 C CA . GLY A 1 96 ? -11.877 -13.358 8.278 1.00 97.81 96 GLY A CA 1
ATOM 784 C C . GLY A 1 96 ? -12.715 -14.080 7.227 1.00 97.81 96 GLY A C 1
ATOM 785 O O . GLY A 1 96 ? -13.639 -13.520 6.640 1.00 97.81 96 GLY A O 1
ATOM 786 N N . ARG A 1 97 ? -12.405 -15.361 7.007 1.00 97.38 97 ARG A N 1
ATOM 787 C CA . ARG A 1 97 ? -13.115 -16.208 6.033 1.00 97.38 97 ARG A CA 1
ATOM 788 C C . ARG A 1 97 ? -14.615 -16.331 6.323 1.00 97.38 97 ARG A C 1
ATOM 790 O O . ARG A 1 97 ? -15.399 -16.460 5.396 1.00 97.38 97 ARG A O 1
ATOM 797 N N . ASP A 1 98 ? -14.999 -16.313 7.593 1.00 96.75 98 ASP A N 1
ATOM 798 C CA . ASP A 1 98 ? -16.386 -16.412 8.058 1.00 96.75 98 ASP A CA 1
ATOM 799 C C . ASP A 1 98 ? -17.128 -15.063 8.040 1.00 96.75 98 ASP A C 1
ATOM 801 O O . ASP A 1 98 ? -18.240 -14.965 8.552 1.00 96.75 98 ASP A O 1
ATOM 805 N N . GLY A 1 99 ? -16.507 -14.012 7.491 1.00 96.38 99 GLY A N 1
ATOM 806 C CA . GLY A 1 99 ? -17.058 -12.660 7.470 1.00 96.38 99 GLY A CA 1
ATOM 807 C C . GLY A 1 99 ? -17.011 -11.948 8.823 1.00 96.38 99 GLY A C 1
ATOM 808 O O . GLY A 1 99 ? -17.478 -10.815 8.923 1.00 96.38 99 GLY A O 1
ATOM 809 N N . LYS A 1 100 ? -16.439 -12.563 9.869 1.00 97.69 100 LYS A N 1
ATOM 810 C CA . LYS A 1 100 ? -16.280 -11.900 11.166 1.00 97.69 100 LYS A CA 1
ATOM 811 C C . LYS A 1 100 ? -15.121 -10.923 11.133 1.00 97.69 100 LYS A C 1
ATOM 813 O O . LYS A 1 100 ? -14.092 -11.161 10.498 1.00 97.69 100 LYS A O 1
ATOM 818 N N . GLU A 1 101 ? -15.289 -9.830 11.861 1.00 97.88 101 GLU A N 1
ATOM 819 C CA . GLU A 1 101 ? -14.232 -8.851 12.063 1.00 97.88 101 GLU A CA 1
ATOM 820 C C . GLU A 1 101 ? -13.040 -9.489 12.792 1.00 97.88 101 GLU A C 1
ATOM 822 O O . GLU A 1 101 ? -13.190 -10.160 13.814 1.00 97.88 101 GLU A O 1
ATOM 827 N N . LEU A 1 102 ? -11.845 -9.284 12.242 1.00 97.44 102 LEU A N 1
ATOM 828 C CA . LEU A 1 102 ? -10.579 -9.683 12.850 1.00 97.44 102 LEU A CA 1
ATOM 829 C C . LEU A 1 102 ? -10.025 -8.564 13.724 1.00 97.44 102 LEU A C 1
ATOM 831 O O . LEU A 1 102 ? -9.579 -8.817 14.839 1.00 97.44 102 LEU A O 1
ATOM 835 N N . PHE A 1 103 ? -10.012 -7.351 13.174 1.00 97.00 103 PHE A N 1
ATOM 836 C CA . PHE A 1 103 ? -9.563 -6.124 13.816 1.00 97.00 103 PHE A CA 1
ATOM 837 C C . PHE A 1 103 ? -10.014 -4.921 12.983 1.00 97.00 103 PHE A C 1
ATOM 839 O O . PHE A 1 103 ? -10.375 -5.055 11.809 1.00 97.00 103 PHE A O 1
ATOM 846 N N . ARG A 1 104 ? -9.904 -3.734 13.574 1.00 96.88 104 ARG A N 1
ATOM 847 C CA . ARG A 1 104 ? -10.008 -2.455 12.874 1.00 96.88 104 ARG A CA 1
ATOM 848 C C . ARG A 1 104 ? -8.860 -1.534 13.265 1.00 96.88 104 ARG A C 1
ATOM 850 O O . ARG A 1 104 ? -8.334 -1.646 14.370 1.00 96.88 104 ARG A O 1
ATOM 857 N N . THR A 1 105 ? -8.468 -0.642 12.366 1.00 95.50 105 THR A N 1
ATOM 858 C CA . THR A 1 105 ? -7.414 0.356 12.596 1.00 95.50 105 THR A CA 1
ATOM 859 C C . THR A 1 105 ? -7.769 1.666 11.913 1.00 95.50 105 THR A C 1
ATOM 861 O O . THR A 1 105 ? -8.442 1.668 10.885 1.00 95.50 105 THR A O 1
ATOM 864 N N . THR A 1 106 ? -7.304 2.771 12.477 1.00 95.19 106 THR A N 1
ATOM 865 C CA . THR A 1 106 ? -7.385 4.105 11.880 1.00 95.19 106 THR A CA 1
ATOM 866 C C . THR A 1 106 ? -6.156 4.399 11.017 1.00 95.19 106 THR A C 1
ATOM 868 O O . THR A 1 106 ? -5.107 3.782 11.223 1.00 95.19 106 THR A O 1
ATOM 871 N N . VAL A 1 107 ? -6.284 5.317 10.051 1.00 92.31 107 VAL A N 1
ATOM 872 C CA . VAL A 1 107 ? -5.154 5.832 9.250 1.00 92.31 107 VAL A CA 1
ATOM 873 C C . VAL A 1 107 ? -4.208 6.677 10.101 1.00 92.31 107 VAL A C 1
ATOM 875 O O . VAL A 1 107 ? -2.995 6.616 9.918 1.00 92.31 107 VAL A O 1
ATOM 878 N N . GLU A 1 108 ? -4.744 7.464 11.031 1.00 90.12 108 GLU A N 1
ATOM 879 C CA . GLU A 1 108 ? -3.929 8.199 11.991 1.00 90.12 108 GLU A CA 1
ATOM 880 C C . GLU A 1 108 ? -3.373 7.234 13.043 1.00 90.12 108 GLU A C 1
ATOM 882 O O . GLU A 1 108 ? -4.131 6.554 13.749 1.00 90.12 108 GLU A O 1
ATOM 887 N N . GLU A 1 109 ? -2.043 7.156 13.132 1.00 80.69 109 GLU A N 1
ATOM 888 C CA . GLU A 1 109 ? -1.376 6.346 14.144 1.00 80.69 109 GLU A CA 1
ATOM 889 C C . GLU A 1 109 ? -1.359 7.069 15.500 1.00 80.69 109 GLU A C 1
ATOM 891 O O . GLU A 1 109 ? -0.982 8.242 15.579 1.00 80.69 109 GLU A O 1
ATOM 896 N N . PRO A 1 110 ? -1.711 6.380 16.598 1.00 79.81 110 PRO A N 1
ATOM 897 C CA . PRO A 1 110 ? -1.671 6.965 17.930 1.00 79.81 110 PRO A CA 1
ATOM 898 C C . PRO A 1 110 ? -0.236 7.288 18.366 1.00 79.81 110 PRO A C 1
ATOM 900 O O . PRO A 1 110 ? 0.643 6.420 18.407 1.00 79.81 110 PRO A O 1
ATOM 903 N N . VAL A 1 111 ? -0.017 8.534 18.786 1.00 82.69 111 VAL A N 1
ATOM 904 C CA . VAL A 1 111 ? 1.249 8.965 19.386 1.00 82.69 111 VAL A CA 1
ATOM 905 C C . VAL A 1 111 ? 1.304 8.501 20.839 1.00 82.69 111 VAL A C 1
ATOM 907 O O . VAL A 1 111 ? 0.502 8.914 21.673 1.00 82.69 111 VAL A O 1
ATOM 910 N N . HIS A 1 112 ? 2.284 7.659 21.153 1.00 82.06 112 HIS A N 1
ATOM 911 C CA . HIS A 1 112 ? 2.529 7.189 22.512 1.00 82.06 112 HIS A CA 1
ATOM 912 C C . HIS A 1 112 ? 3.720 7.938 23.113 1.00 82.06 112 HIS A C 1
ATOM 914 O O . HIS A 1 112 ? 4.867 7.713 22.724 1.00 82.06 112 HIS A O 1
ATOM 920 N N . VAL A 1 113 ? 3.460 8.816 24.083 1.00 84.94 113 VAL A N 1
ATOM 921 C CA . VAL A 1 113 ? 4.512 9.533 24.817 1.00 84.94 113 VAL A CA 1
ATOM 922 C C . VAL A 1 113 ? 4.918 8.707 26.035 1.00 84.94 113 VAL A C 1
ATOM 924 O O . VAL A 1 113 ? 4.095 8.409 26.900 1.00 84.94 113 VAL A O 1
ATOM 927 N N . ARG A 1 114 ? 6.193 8.312 26.108 1.00 80.38 114 ARG A N 1
ATOM 928 C CA . ARG A 1 114 ? 6.723 7.589 27.272 1.00 80.38 114 ARG A CA 1
ATOM 929 C C . ARG A 1 114 ? 6.872 8.541 28.471 1.00 80.38 114 ARG A C 1
ATOM 931 O O . ARG A 1 114 ? 7.273 9.687 28.273 1.00 80.38 114 ARG A O 1
ATOM 938 N N . PRO A 1 115 ? 6.624 8.084 29.713 1.00 81.75 115 PRO A N 1
ATOM 939 C CA . PRO A 1 115 ? 6.904 8.879 30.907 1.00 81.75 115 PRO A CA 1
ATOM 940 C C . PRO A 1 115 ? 8.387 9.266 31.002 1.00 81.75 115 PRO A C 1
ATOM 942 O O . PRO A 1 115 ? 9.265 8.444 30.742 1.00 81.75 115 PRO A O 1
ATOM 945 N N . ALA A 1 116 ? 8.677 10.486 31.462 1.00 81.19 116 ALA A N 1
ATOM 946 C CA . ALA A 1 116 ? 10.036 11.042 31.528 1.00 81.19 116 ALA A CA 1
ATOM 947 C C . ALA A 1 116 ? 10.994 10.330 32.513 1.00 81.19 116 ALA A C 1
ATOM 949 O O . ALA A 1 116 ? 12.181 10.642 32.561 1.00 81.19 116 ALA A O 1
ATOM 950 N N . LYS A 1 117 ? 10.501 9.368 33.303 1.00 74.12 117 LYS A N 1
ATOM 951 C CA . LYS A 1 117 ? 11.217 8.758 34.437 1.00 74.12 117 LYS A CA 1
ATOM 952 C C . LYS A 1 117 ? 12.500 7.997 34.051 1.00 74.12 117 LYS A C 1
ATOM 954 O O . LYS A 1 117 ? 13.395 7.884 34.879 1.00 74.12 117 LYS A O 1
ATOM 959 N N . HIS A 1 118 ? 12.602 7.501 32.816 1.00 71.94 118 HIS A N 1
ATOM 960 C CA . HIS A 1 118 ? 13.722 6.672 32.339 1.00 71.94 118 HIS A CA 1
ATOM 961 C C . HIS A 1 118 ? 14.226 7.111 30.954 1.00 71.94 118 HIS A C 1
ATOM 963 O O . HIS A 1 118 ? 14.522 6.278 30.103 1.00 71.94 118 HIS A O 1
ATOM 969 N N . ALA A 1 119 ? 14.296 8.424 30.701 1.00 65.94 119 ALA A N 1
ATOM 970 C CA . ALA A 1 119 ? 14.607 8.968 29.372 1.00 65.94 119 ALA A CA 1
ATOM 971 C C . ALA A 1 119 ? 15.948 8.483 28.771 1.00 65.94 119 ALA A C 1
ATOM 973 O O . ALA A 1 119 ? 16.082 8.480 27.553 1.00 65.94 119 ALA A O 1
ATOM 974 N N . ASN A 1 120 ? 16.894 8.020 29.602 1.00 65.44 120 ASN A N 1
ATOM 975 C CA . ASN A 1 120 ? 18.238 7.586 29.192 1.00 65.44 120 ASN A CA 1
ATOM 976 C C . ASN A 1 120 ? 18.622 6.178 29.693 1.00 65.44 120 ASN A C 1
ATOM 978 O O . ASN A 1 120 ? 19.804 5.880 29.844 1.00 65.44 120 ASN A O 1
ATOM 982 N N . SER A 1 121 ? 17.654 5.319 30.010 1.00 59.84 121 SER A N 1
ATOM 983 C CA . SER A 1 121 ? 17.946 3.923 30.362 1.00 59.84 121 SER A CA 1
ATOM 984 C C . SER A 1 121 ? 18.002 3.090 29.078 1.00 59.84 121 SER A C 1
ATOM 986 O O . SER A 1 121 ? 16.953 2.821 28.493 1.00 59.84 121 SER A O 1
ATOM 988 N N . ILE A 1 122 ? 19.215 2.755 28.619 1.00 56.66 122 ILE A N 1
ATOM 989 C CA . ILE A 1 122 ? 19.454 1.680 27.636 1.00 56.66 122 ILE A CA 1
ATOM 990 C C . ILE A 1 122 ? 19.353 0.337 28.355 1.00 56.66 122 ILE A C 1
ATOM 992 O O . ILE A 1 122 ? 19.904 0.246 29.476 1.00 56.66 122 ILE A O 1
#

Radius of gyration: 18.49 Å; chains: 1; bounding box: 36×37×56 Å

pLDDT: mean 92.98, std 7.58, range [56.66, 98.31]

Sequence (122 aa):
VALPLYPQLGTAPNGYYIPPRWVPRPYLRQMFGPGVDQALERYENPDRELLAVLQLFRKSNRIVFGYKVVEGPKVYEGTLRGRRITLYNDTVIAYGRDGKELFRTTVEEPVHVRPAKHANSI

Secondary structure (DSSP, 8-state):
--EES-GGG----S-EEPPPTTS-HHHHHHHH-TTHHHHHHHHHS--HHHHHHHTTTTS-SSPP-EEEEE---EEEEEEETTEEEEEE--EEEEE-TTS-EEEEEESSPPP-PPPGGGTT--